Protein AF-A0A836WM36-F1 (afdb_monomer_lite)

Sequence (129 aa):
GGCIKCHAVTSNKDLKHHFQLKVNWNYGKVSDSPYVRYKHEDHIDILGTKSSCLNCHTLNTEVDYMASFKDYDPGNWVSNFESIRKETCSQCHSETQINLECQRCHIYHLKPSFKKEMLAVKADPPSST

Radius of gyration: 22.1 Å; chains: 1; bounding box: 60×59×38 Å

Foldseek 3Di:
DPQCLQWAWAWDCDPVRDTDIDTHNPQDCPPPPVFFDDDLVVQCVVVDDPCSCVLFWDFQPPDPQVVCPPHSDSVPHDHRTDDGDVVSVCVQDDPPHNPPDPVVTGDPCPPPPVVVVVVVVVVDDPDDD

Structure (mmCIF, N/CA/C/O backbone):
data_AF-A0A836WM36-F1
#
_entry.id   AF-A0A836WM36-F1
#
loop_
_atom_site.group_PDB
_atom_site.id
_atom_site.type_symbol
_atom_site.label_atom_id
_atom_site.label_alt_id
_atom_site.label_comp_id
_atom_site.label_asym_id
_atom_site.label_entity_id
_atom_site.label_seq_id
_atom_site.pdbx_PDB_ins_code
_atom_site.Cartn_x
_atom_site.Cartn_y
_atom_site.Cartn_z
_atom_site.occupancy
_atom_site.B_iso_or_equiv
_atom_site.auth_seq_id
_atom_site.auth_comp_id
_atom_site.auth_asym_id
_atom_site.auth_atom_id
_atom_site.pdbx_PDB_model_num
ATOM 1 N N . GLY A 1 1 ? 16.904 -5.236 -0.578 1.00 59.19 1 GLY A N 1
ATOM 2 C CA . GLY A 1 1 ? 16.129 -4.026 -0.906 1.00 59.19 1 GLY A CA 1
ATOM 3 C C . GLY A 1 1 ? 14.663 -4.367 -1.074 1.00 59.19 1 GLY A C 1
ATOM 4 O O . GLY A 1 1 ? 14.282 -4.787 -2.154 1.00 59.19 1 GLY A O 1
ATOM 5 N N . GLY A 1 2 ? 13.862 -4.243 -0.012 1.00 74.06 2 GLY A N 1
ATOM 6 C CA . GLY A 1 2 ? 12.412 -4.487 -0.070 1.00 74.06 2 GLY A CA 1
ATOM 7 C C . GLY A 1 2 ? 11.618 -3.275 -0.562 1.00 74.06 2 GLY A C 1
ATOM 8 O O . GLY A 1 2 ? 10.660 -3.437 -1.297 1.00 74.06 2 GLY A O 1
ATOM 9 N N . CYS A 1 3 ? 12.059 -2.057 -0.245 1.00 76.56 3 CYS A N 1
ATOM 10 C CA . CYS A 1 3 ? 11.296 -0.833 -0.514 1.00 76.56 3 CYS A CA 1
ATOM 11 C C . CYS A 1 3 ? 11.111 -0.554 -2.017 1.00 76.56 3 CYS A C 1
ATOM 13 O O . CYS A 1 3 ? 10.033 -0.167 -2.451 1.00 76.56 3 CYS A O 1
ATOM 15 N N . ILE A 1 4 ? 12.139 -0.813 -2.833 1.00 81.62 4 ILE A N 1
ATOM 16 C CA . ILE A 1 4 ? 12.110 -0.566 -4.290 1.00 81.62 4 ILE A CA 1
ATOM 17 C C . ILE A 1 4 ? 11.182 -1.516 -5.062 1.00 81.62 4 ILE A C 1
ATOM 19 O O . ILE A 1 4 ? 10.946 -1.333 -6.255 1.00 81.62 4 ILE A O 1
ATOM 23 N N . LYS A 1 5 ? 10.660 -2.547 -4.390 1.00 79.94 5 LYS A N 1
ATOM 24 C CA . LYS A 1 5 ? 9.614 -3.425 -4.922 1.00 79.94 5 LYS A CA 1
ATOM 25 C C . LYS A 1 5 ? 8.242 -2.753 -4.959 1.00 79.94 5 LYS A C 1
ATOM 27 O O . LYS A 1 5 ? 7.419 -3.137 -5.779 1.00 79.94 5 LYS A O 1
ATOM 32 N N . CYS A 1 6 ? 8.043 -1.728 -4.125 1.00 78.38 6 CYS A N 1
ATOM 33 C CA . CYS A 1 6 ? 6.829 -0.911 -4.070 1.00 78.38 6 CYS A CA 1
ATOM 34 C C . CYS A 1 6 ? 7.049 0.532 -4.547 1.00 78.38 6 CYS A C 1
ATOM 36 O O . CYS A 1 6 ? 6.091 1.197 -4.913 1.00 78.38 6 CYS A O 1
ATOM 38 N N . HIS A 1 7 ? 8.288 1.028 -4.527 1.00 83.69 7 HIS A N 1
ATOM 39 C CA . HIS A 1 7 ? 8.620 2.400 -4.908 1.00 83.69 7 HIS A CA 1
ATOM 40 C C . HIS A 1 7 ? 9.507 2.415 -6.148 1.00 83.69 7 HIS A C 1
ATOM 42 O O . HIS A 1 7 ? 10.599 1.839 -6.137 1.00 83.69 7 HIS A O 1
ATOM 48 N N . ALA A 1 8 ? 9.062 3.106 -7.199 1.00 86.12 8 ALA A N 1
ATOM 49 C CA . ALA A 1 8 ? 9.818 3.198 -8.441 1.00 86.12 8 ALA A CA 1
ATOM 50 C C . ALA A 1 8 ? 11.191 3.832 -8.237 1.00 86.12 8 ALA A C 1
ATOM 52 O O . ALA A 1 8 ? 11.347 4.797 -7.487 1.00 86.12 8 ALA A O 1
ATOM 53 N N . VAL A 1 9 ? 12.182 3.313 -8.957 1.00 87.00 9 VAL A N 1
ATOM 54 C CA . VAL A 1 9 ? 13.493 3.944 -9.091 1.00 87.00 9 VAL A CA 1
ATOM 55 C C . VAL A 1 9 ? 13.546 4.568 -10.471 1.00 87.00 9 VAL A C 1
ATOM 57 O O . VAL A 1 9 ? 13.424 3.870 -11.469 1.00 87.00 9 VAL A O 1
ATOM 60 N N . THR A 1 10 ? 13.724 5.880 -10.521 1.00 83.75 10 THR A N 1
ATOM 61 C CA . THR A 1 10 ? 13.738 6.634 -11.776 1.00 83.75 10 THR A CA 1
ATOM 62 C C . THR A 1 10 ? 15.056 7.330 -11.989 1.00 83.75 10 THR A C 1
ATOM 64 O O . THR A 1 10 ? 15.702 7.734 -11.019 1.00 83.75 10 THR A O 1
ATOM 67 N N . SER A 1 11 ? 15.423 7.516 -13.250 1.00 83.50 11 SER A N 1
ATOM 68 C CA . SER A 1 11 ? 16.571 8.338 -13.605 1.00 83.50 11 SER A CA 1
ATOM 69 C C . SER A 1 11 ? 16.137 9.759 -13.961 1.00 83.50 11 SER A C 1
ATOM 71 O O . SER A 1 11 ? 15.155 9.959 -14.671 1.00 83.50 11 SER A O 1
ATOM 73 N N . ASN A 1 12 ? 16.874 10.758 -13.474 1.00 68.44 12 ASN A N 1
ATOM 74 C CA . ASN A 1 12 ? 16.824 12.104 -14.040 1.00 68.44 12 ASN A CA 1
ATOM 75 C C . ASN A 1 12 ? 18.085 12.305 -14.876 1.00 68.44 12 ASN A C 1
ATOM 77 O O . ASN A 1 12 ? 19.200 12.173 -14.369 1.00 68.44 12 ASN A O 1
ATOM 81 N N . LYS A 1 13 ? 17.912 12.645 -16.155 1.00 60.91 13 LYS A N 1
ATOM 82 C CA . LYS A 1 13 ? 19.007 13.171 -16.969 1.00 60.91 13 LYS A CA 1
ATOM 83 C C . LYS A 1 13 ? 19.175 14.642 -16.605 1.00 60.91 13 LYS A C 1
ATOM 85 O O . LYS A 1 13 ? 18.426 15.484 -17.089 1.00 60.91 13 LYS A O 1
ATOM 90 N N . ASP A 1 14 ? 20.120 14.947 -15.721 1.00 56.38 14 ASP A N 1
ATOM 91 C CA . ASP A 1 14 ? 20.559 16.333 -15.542 1.00 56.38 14 ASP A CA 1
ATOM 92 C C . ASP A 1 14 ? 21.216 16.829 -16.847 1.00 56.38 14 ASP A C 1
ATOM 94 O O . ASP A 1 14 ? 21.813 16.045 -17.594 1.00 56.38 14 ASP A O 1
ATOM 98 N N . LEU A 1 15 ? 21.150 18.138 -17.101 1.00 52.09 15 LEU A N 1
ATOM 99 C CA . LEU A 1 15 ? 21.717 18.853 -18.256 1.00 52.09 15 LEU A CA 1
ATOM 100 C C . LEU A 1 15 ? 23.228 18.594 -18.451 1.00 52.09 15 LEU A C 1
ATOM 102 O O . LEU A 1 15 ? 23.789 18.923 -19.494 1.00 52.09 15 LEU A O 1
ATOM 106 N N . LYS A 1 16 ? 23.891 17.990 -17.457 1.00 60.44 16 LYS A N 1
ATOM 107 C CA . LYS A 1 16 ? 25.314 17.627 -17.441 1.00 60.44 16 LYS A CA 1
ATOM 108 C C . LYS A 1 16 ? 25.609 16.136 -17.692 1.00 60.44 16 LYS A C 1
ATOM 110 O O . LYS A 1 16 ? 26.733 15.713 -17.458 1.00 60.44 16 LYS A O 1
ATOM 115 N N . HIS A 1 17 ? 24.647 15.336 -18.165 1.00 56.25 17 HIS A N 1
ATOM 116 C CA . HIS A 1 17 ? 24.827 13.903 -18.490 1.00 56.25 17 HIS A CA 1
ATOM 117 C C . HIS A 1 17 ? 25.225 12.991 -17.310 1.00 56.25 17 HIS A C 1
ATOM 119 O O . HIS A 1 17 ? 25.679 11.866 -17.518 1.00 56.25 17 HIS A O 1
ATOM 125 N N . HIS A 1 18 ? 25.016 13.422 -16.065 1.00 60.56 18 HIS A N 1
ATOM 126 C CA . HIS A 1 18 ? 25.184 12.544 -14.909 1.00 60.56 18 HIS A CA 1
ATOM 127 C C . HIS A 1 18 ? 23.903 11.744 -14.677 1.00 60.56 18 HIS A C 1
ATOM 129 O O . HIS A 1 18 ? 22.839 12.310 -14.429 1.00 60.56 18 HIS A O 1
ATOM 135 N N . PHE A 1 19 ? 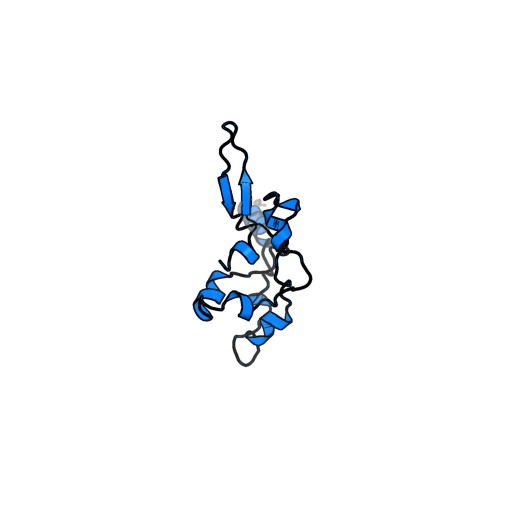24.009 10.419 -14.755 1.00 68.56 19 PHE A N 1
ATOM 136 C CA . PHE A 1 19 ? 22.911 9.512 -14.452 1.00 68.56 19 PHE A CA 1
ATOM 137 C C . PHE A 1 19 ? 22.699 9.452 -12.935 1.00 68.56 19 PHE A C 1
ATOM 139 O O . PHE A 1 19 ? 23.511 8.873 -12.214 1.00 68.56 19 PHE A O 1
ATOM 146 N N . GLN A 1 20 ? 21.629 10.078 -12.441 1.00 80.00 20 GLN A N 1
ATOM 147 C CA . GLN A 1 20 ? 21.246 10.016 -11.030 1.00 80.00 20 GLN A CA 1
ATOM 148 C C . GLN A 1 20 ? 19.966 9.205 -10.867 1.00 80.00 20 GLN A C 1
ATOM 150 O O . GLN A 1 20 ? 18.942 9.517 -11.479 1.00 80.00 20 GLN A O 1
ATOM 155 N N . LEU A 1 21 ? 20.028 8.182 -10.013 1.00 85.00 21 LEU A N 1
ATOM 156 C CA . LEU A 1 21 ? 18.872 7.388 -9.617 1.00 85.00 21 LEU A CA 1
ATOM 157 C C . LEU A 1 21 ? 18.189 8.015 -8.403 1.00 85.00 21 LEU A C 1
ATOM 159 O O . LEU A 1 21 ? 18.834 8.355 -7.412 1.00 85.00 21 LEU A O 1
ATOM 163 N N . LYS A 1 22 ? 16.865 8.120 -8.470 1.00 86.69 22 LYS A N 1
ATOM 164 C CA . LYS A 1 22 ? 16.007 8.612 -7.396 1.00 86.69 22 LYS A CA 1
ATOM 165 C C . LYS A 1 22 ? 14.911 7.596 -7.106 1.00 86.69 22 LYS A C 1
ATOM 167 O O . LYS A 1 22 ? 14.261 7.110 -8.026 1.00 86.69 22 LYS A O 1
ATOM 172 N N . VAL A 1 23 ? 14.674 7.326 -5.825 1.00 85.56 23 VAL A N 1
ATOM 173 C CA . VAL A 1 23 ? 13.506 6.557 -5.379 1.00 85.56 23 VAL A CA 1
ATOM 174 C C . VAL A 1 23 ? 12.297 7.486 -5.300 1.00 85.56 23 VAL A C 1
ATOM 176 O O . VAL A 1 23 ? 12.339 8.525 -4.636 1.00 85.56 23 VAL A O 1
ATOM 179 N N . ASN A 1 24 ? 11.208 7.107 -5.956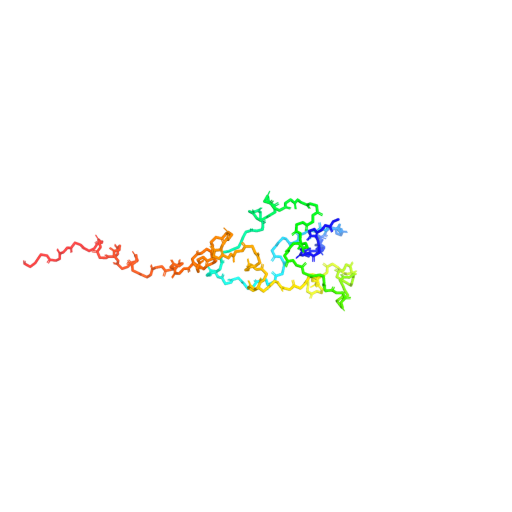 1.00 83.88 24 ASN A N 1
ATOM 180 C CA . ASN A 1 24 ? 9.934 7.804 -5.893 1.00 83.88 24 ASN A CA 1
ATOM 181 C C . ASN A 1 24 ? 9.030 7.140 -4.855 1.00 83.88 24 ASN A C 1
ATOM 183 O O . ASN A 1 24 ? 8.294 6.198 -5.144 1.00 83.88 24 ASN A O 1
ATOM 187 N N . TRP A 1 25 ? 9.064 7.676 -3.638 1.00 78.88 25 TRP A N 1
ATOM 188 C CA . TRP A 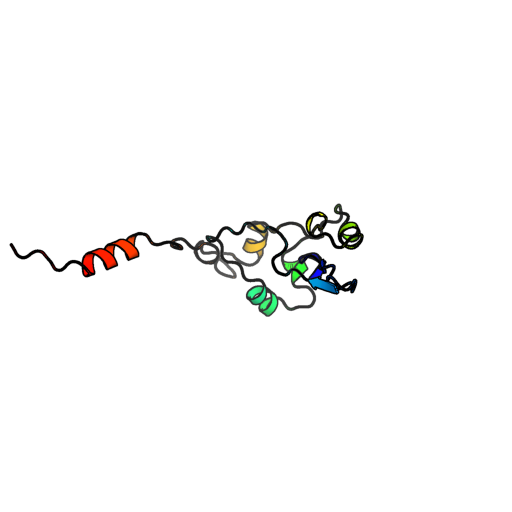1 25 ? 8.285 7.178 -2.500 1.00 78.88 25 TRP A CA 1
ATOM 189 C C . TRP A 1 25 ? 6.765 7.299 -2.680 1.00 78.88 25 TRP A C 1
ATOM 191 O O . TRP A 1 25 ? 6.018 6.518 -2.105 1.00 78.88 25 TRP A O 1
ATOM 201 N N . ASN A 1 26 ? 6.311 8.221 -3.532 1.00 71.19 26 ASN A N 1
ATOM 202 C CA . ASN A 1 26 ? 4.889 8.434 -3.829 1.00 71.19 26 ASN A CA 1
ATOM 203 C C . ASN A 1 26 ? 4.438 7.729 -5.123 1.00 71.19 26 ASN A C 1
ATOM 205 O O . ASN A 1 26 ? 3.389 8.056 -5.670 1.00 71.19 26 ASN A O 1
ATOM 209 N N . TYR A 1 27 ? 5.266 6.841 -5.682 1.00 62.94 27 TYR A N 1
ATOM 210 C CA . TYR A 1 27 ? 4.962 6.150 -6.932 1.00 62.94 27 TYR A CA 1
ATOM 211 C C . TYR A 1 27 ? 4.173 4.869 -6.667 1.00 62.94 27 TYR A C 1
ATOM 213 O O . TYR A 1 27 ? 4.549 4.090 -5.797 1.00 62.94 27 TYR A O 1
ATOM 221 N N . GLY A 1 28 ? 3.099 4.664 -7.428 1.00 59.72 28 GLY A N 1
ATOM 222 C CA . GLY A 1 28 ? 2.108 3.617 -7.189 1.00 59.72 28 GLY A CA 1
ATOM 223 C C . GLY A 1 28 ? 0.779 4.250 -6.798 1.00 59.72 28 GLY A C 1
ATOM 224 O O . GLY A 1 28 ? 0.605 4.708 -5.674 1.00 59.72 28 GLY A O 1
ATOM 225 N N . LYS A 1 29 ? -0.160 4.301 -7.749 1.00 55.53 29 LYS A N 1
ATOM 226 C CA . LYS A 1 29 ? -1.533 4.770 -7.527 1.00 55.53 29 LYS A CA 1
ATOM 227 C C . LYS A 1 29 ? -2.280 3.781 -6.623 1.00 55.53 29 LYS A C 1
ATOM 229 O O . LYS A 1 29 ? -3.144 3.044 -7.087 1.00 55.53 29 LYS A O 1
ATOM 234 N N . VAL A 1 30 ? -1.967 3.751 -5.332 1.00 56.22 30 VAL A N 1
ATOM 235 C CA . VAL A 1 30 ? -2.975 3.370 -4.339 1.00 56.22 30 VAL A CA 1
ATOM 236 C C . VAL A 1 30 ? -4.034 4.457 -4.443 1.00 56.22 30 VAL A C 1
ATOM 238 O O . VAL A 1 30 ? -3.674 5.623 -4.580 1.00 56.22 30 VAL A O 1
ATOM 241 N N . SER A 1 31 ? -5.320 4.108 -4.501 1.00 53.72 31 SER A N 1
ATOM 242 C CA . SER A 1 31 ? -6.354 5.134 -4.626 1.00 53.72 31 SER A CA 1
ATOM 243 C C . SER A 1 31 ? -6.125 6.185 -3.537 1.00 53.72 31 SER A C 1
ATOM 245 O O . SER A 1 31 ? -6.273 5.863 -2.356 1.00 53.72 31 SER A O 1
ATOM 247 N N . ASP A 1 32 ? -5.780 7.413 -3.927 1.00 58.16 32 ASP A N 1
ATOM 248 C CA . ASP A 1 32 ? -5.645 8.574 -3.039 1.00 58.16 32 ASP A CA 1
ATOM 249 C C . ASP A 1 32 ? -7.034 9.013 -2.557 1.00 58.16 32 ASP A C 1
ATOM 251 O O . ASP A 1 32 ? -7.379 10.192 -2.576 1.00 58.16 32 ASP A O 1
ATOM 255 N N . SER A 1 33 ? -7.892 8.055 -2.192 1.00 70.38 33 SER A N 1
ATOM 256 C CA . SER A 1 33 ? -9.167 8.344 -1.577 1.00 70.38 33 SER A CA 1
ATOM 257 C C . SER A 1 33 ? -8.836 9.021 -0.262 1.00 70.38 33 SER A C 1
ATOM 259 O O . SER A 1 33 ? -8.371 8.365 0.674 1.00 70.38 33 SER A O 1
ATOM 261 N N . PRO A 1 34 ? -9.095 10.329 -0.141 1.00 71.69 34 PRO A N 1
ATOM 262 C CA . PRO A 1 34 ? -8.711 11.053 1.052 1.00 71.69 34 PRO A CA 1
ATOM 263 C C . PRO A 1 34 ? -9.623 10.672 2.231 1.00 71.69 34 PRO A C 1
ATOM 265 O O . PRO A 1 34 ? -9.486 11.198 3.328 1.00 71.69 34 PRO A O 1
ATOM 268 N N . TYR A 1 35 ? -10.576 9.766 1.997 1.00 77.75 35 TYR A N 1
ATOM 269 C CA . TYR A 1 35 ? -11.491 9.192 2.965 1.00 77.75 35 TYR A CA 1
ATOM 270 C C . TYR A 1 35 ? -10.967 7.900 3.588 1.00 77.75 35 TYR A C 1
ATOM 272 O O . TYR A 1 35 ? -11.651 7.373 4.457 1.00 77.75 35 TYR A O 1
ATOM 280 N N . VAL A 1 36 ? -9.805 7.383 3.174 1.00 79.62 36 VAL A N 1
ATOM 281 C CA . VAL A 1 36 ? -9.169 6.207 3.783 1.00 79.62 36 VAL A CA 1
ATOM 282 C C . VAL A 1 36 ? -7.848 6.624 4.429 1.00 79.62 36 VAL A C 1
ATOM 284 O O . VAL A 1 36 ? -7.027 7.291 3.806 1.00 79.62 36 VAL A O 1
ATOM 287 N N . ARG A 1 37 ? -7.639 6.249 5.694 1.00 80.50 37 ARG A N 1
ATOM 288 C CA . ARG A 1 37 ? -6.375 6.432 6.416 1.00 80.50 37 ARG A CA 1
ATOM 289 C C . ARG A 1 37 ? -5.617 5.122 6.450 1.00 80.50 37 ARG A C 1
ATOM 291 O O . ARG A 1 37 ? -6.117 4.129 6.966 1.00 80.50 37 ARG A O 1
ATOM 298 N N . TYR A 1 38 ? -4.385 5.163 5.968 1.00 82.88 38 TYR A N 1
ATOM 299 C CA . TYR A 1 38 ? -3.430 4.082 6.121 1.00 82.88 38 TYR A CA 1
ATOM 300 C C . TYR A 1 38 ? -2.022 4.665 6.272 1.00 82.88 38 TYR A C 1
ATOM 302 O O . TYR A 1 38 ? -1.658 5.599 5.558 1.00 82.88 38 TYR A O 1
ATOM 310 N N . LYS A 1 39 ? -1.244 4.131 7.217 1.00 83.94 39 LYS A N 1
ATOM 311 C CA . LYS A 1 39 ? 0.149 4.515 7.470 1.00 83.94 39 LYS A CA 1
ATOM 312 C C . LYS A 1 39 ? 1.002 3.256 7.568 1.00 83.94 39 LYS A C 1
ATOM 314 O O . LYS A 1 39 ? 0.807 2.459 8.482 1.00 83.94 39 LYS A O 1
ATOM 319 N N . HIS A 1 40 ? 1.934 3.078 6.632 1.00 83.31 40 HIS A N 1
ATOM 320 C CA . HIS A 1 40 ? 2.846 1.929 6.638 1.00 83.31 40 HIS A CA 1
ATOM 321 C C . HIS A 1 40 ? 3.695 1.875 7.917 1.00 83.31 40 HIS A C 1
ATOM 323 O O . HIS A 1 40 ? 3.886 0.792 8.457 1.00 83.31 40 HIS A O 1
ATOM 329 N N . GLU A 1 41 ? 4.162 3.027 8.407 1.00 82.88 41 GLU A N 1
ATOM 330 C CA . GLU A 1 41 ? 5.024 3.157 9.595 1.00 82.88 41 GLU A CA 1
ATOM 331 C C . GLU A 1 41 ? 4.408 2.476 10.824 1.00 82.88 41 GLU A C 1
ATOM 333 O O . GLU A 1 41 ? 4.998 1.534 11.344 1.00 82.88 41 GLU A O 1
ATOM 338 N N . ASP A 1 42 ? 3.168 2.838 11.182 1.00 86.75 42 ASP A N 1
ATOM 339 C CA . ASP A 1 42 ? 2.444 2.262 12.326 1.00 86.75 42 ASP A CA 1
ATOM 340 C C . ASP A 1 42 ? 2.388 0.720 12.273 1.00 86.75 42 ASP A C 1
ATOM 342 O O . ASP A 1 42 ? 2.483 0.044 13.295 1.00 86.75 42 ASP A O 1
ATOM 346 N N . HIS A 1 43 ? 2.248 0.143 11.074 1.00 86.75 43 HIS A N 1
ATOM 347 C CA . HIS A 1 43 ? 2.169 -1.309 10.897 1.00 86.75 43 HIS A CA 1
ATOM 348 C C . HIS A 1 43 ? 3.550 -1.969 10.912 1.00 86.75 43 HIS A C 1
ATOM 350 O O . HIS A 1 43 ? 3.708 -3.061 11.456 1.00 86.75 43 HIS A O 1
ATOM 356 N N . ILE A 1 44 ? 4.557 -1.330 10.314 1.00 85.62 44 ILE A N 1
ATOM 357 C CA . ILE A 1 44 ? 5.932 -1.840 10.278 1.00 85.62 44 ILE A CA 1
ATOM 358 C C . ILE A 1 44 ? 6.534 -1.855 11.685 1.00 85.62 44 ILE A C 1
ATOM 360 O O . ILE A 1 44 ? 7.220 -2.819 12.026 1.00 85.62 44 ILE A O 1
ATOM 364 N N . ASP A 1 45 ? 6.248 -0.843 12.502 1.00 86.25 45 ASP A N 1
ATOM 365 C CA . ASP A 1 45 ? 6.751 -0.750 13.875 1.00 86.25 45 ASP A CA 1
ATOM 366 C C . ASP A 1 45 ? 6.215 -1.882 14.761 1.00 86.25 45 ASP A C 1
ATOM 368 O O . ASP A 1 45 ? 6.946 -2.421 15.592 1.00 86.25 45 ASP A O 1
ATOM 372 N N . ILE A 1 46 ? 4.962 -2.298 14.544 1.00 86.19 46 ILE A N 1
ATOM 373 C CA . ILE A 1 46 ? 4.333 -3.405 15.279 1.00 86.19 46 ILE A CA 1
ATOM 374 C C . ILE A 1 46 ? 4.794 -4.768 14.741 1.00 86.19 46 ILE A C 1
ATOM 376 O O . ILE A 1 46 ? 5.077 -5.680 15.516 1.00 86.19 46 ILE A O 1
ATOM 380 N N . LEU A 1 47 ? 4.855 -4.930 13.415 1.00 84.62 47 LEU A N 1
ATOM 381 C CA . LEU A 1 47 ? 5.090 -6.228 12.767 1.00 84.62 47 LEU A CA 1
ATOM 382 C C . LEU A 1 47 ? 6.577 -6.550 12.525 1.00 84.62 47 LEU A C 1
ATOM 384 O O . LEU A 1 47 ? 6.921 -7.693 12.218 1.00 84.62 47 LEU A O 1
ATOM 388 N N . GLY A 1 48 ? 7.464 -5.563 12.657 1.00 79.56 48 GLY A N 1
ATOM 389 C CA . GLY A 1 48 ? 8.909 -5.697 12.485 1.00 79.56 48 GLY A CA 1
ATOM 390 C C . GLY A 1 48 ? 9.390 -5.646 11.026 1.00 79.56 48 GLY A C 1
ATOM 391 O O . GLY A 1 48 ? 8.720 -6.061 10.085 1.00 79.56 48 GLY A O 1
ATOM 392 N N . THR A 1 49 ? 10.621 -5.170 10.820 1.00 70.50 49 THR A N 1
ATOM 393 C CA . THR A 1 49 ? 11.163 -4.775 9.501 1.00 70.50 49 THR A CA 1
ATOM 394 C C . THR A 1 49 ? 11.649 -5.913 8.597 1.00 70.50 49 THR A C 1
ATOM 396 O O . THR A 1 49 ? 11.845 -5.695 7.402 1.00 70.50 49 THR A O 1
ATOM 399 N N . LYS A 1 50 ? 11.873 -7.126 9.124 1.00 61.88 50 LYS A N 1
ATOM 400 C CA . LYS A 1 50 ? 12.489 -8.229 8.352 1.00 61.88 50 LYS A CA 1
ATOM 401 C C . LYS A 1 50 ? 11.529 -8.925 7.375 1.00 61.88 50 LYS A C 1
ATOM 403 O O . LYS A 1 50 ? 11.998 -9.406 6.347 1.00 61.88 50 LYS A O 1
ATOM 408 N N . SER A 1 51 ? 10.221 -8.918 7.655 1.00 63.88 51 SER A N 1
ATOM 409 C CA . SER A 1 51 ? 9.178 -9.537 6.810 1.00 63.88 51 SER A CA 1
ATOM 410 C C . SER A 1 51 ? 7.935 -8.653 6.627 1.00 63.88 51 SER A C 1
ATOM 412 O O . SER A 1 51 ? 6.927 -9.129 6.109 1.00 63.88 51 SER A O 1
ATOM 414 N N . SER A 1 52 ? 7.996 -7.373 7.020 1.00 70.06 52 SER A N 1
ATOM 415 C CA . SER A 1 52 ? 6.826 -6.480 7.113 1.00 70.06 52 SER A CA 1
ATOM 416 C C . SER A 1 52 ? 5.968 -6.435 5.853 1.00 70.06 52 SER A C 1
ATOM 418 O O . SER A 1 52 ? 4.746 -6.436 5.947 1.00 70.06 52 SER A O 1
ATOM 420 N N . CYS A 1 53 ? 6.587 -6.418 4.671 1.00 81.00 53 CYS A N 1
ATOM 421 C CA . CYS A 1 53 ? 5.858 -6.297 3.410 1.00 81.00 53 CYS A CA 1
ATOM 422 C C . CYS A 1 53 ? 4.971 -7.519 3.144 1.00 81.00 53 CYS A C 1
ATOM 424 O O . CYS A 1 53 ? 3.831 -7.365 2.717 1.00 81.00 53 CYS A O 1
ATOM 426 N N . LEU A 1 54 ? 5.484 -8.723 3.421 1.00 83.44 54 LEU A N 1
ATOM 427 C CA . LEU A 1 54 ? 4.785 -9.987 3.164 1.00 83.44 54 LEU A CA 1
ATOM 428 C C . LEU A 1 54 ? 3.679 -10.276 4.182 1.00 83.44 54 LEU A C 1
ATOM 430 O O . LEU A 1 54 ? 2.852 -11.148 3.943 1.00 83.44 54 LEU A O 1
ATOM 434 N N . ASN A 1 55 ? 3.635 -9.529 5.288 1.00 85.44 55 ASN A N 1
ATOM 435 C CA . ASN A 1 55 ? 2.527 -9.611 6.237 1.00 85.44 55 ASN A CA 1
ATOM 436 C C . ASN A 1 55 ? 1.226 -9.038 5.654 1.00 85.44 55 ASN A C 1
ATOM 438 O O . ASN A 1 55 ? 0.147 -9.418 6.092 1.00 85.44 55 ASN A O 1
ATOM 442 N N . CYS A 1 56 ? 1.325 -8.135 4.671 1.00 85.25 56 CYS A N 1
ATOM 443 C CA . CYS A 1 56 ? 0.167 -7.495 4.044 1.00 85.25 56 CYS A CA 1
ATOM 444 C C . CYS A 1 56 ? 0.052 -7.820 2.550 1.00 85.25 56 CYS A C 1
ATOM 446 O O . CYS A 1 56 ? -1.049 -7.980 2.030 1.00 85.25 56 CYS A O 1
ATOM 448 N N . HIS A 1 57 ? 1.178 -7.906 1.844 1.00 87.06 57 HIS A N 1
ATOM 449 C CA . HIS A 1 57 ? 1.207 -8.100 0.402 1.00 87.06 57 HIS A CA 1
ATOM 450 C C . HIS A 1 57 ? 1.564 -9.529 0.019 1.00 87.06 57 HIS A C 1
ATOM 452 O O . HIS A 1 57 ? 2.504 -10.127 0.542 1.00 87.06 57 HIS A O 1
ATOM 458 N N . THR A 1 58 ? 0.883 -10.029 -1.003 1.00 87.38 58 THR A N 1
ATOM 459 C CA . THR A 1 58 ? 1.301 -11.228 -1.726 1.00 87.38 58 THR A CA 1
ATOM 460 C C . THR A 1 58 ? 2.185 -10.829 -2.902 1.00 87.38 58 THR A C 1
ATOM 462 O O . THR A 1 58 ? 1.976 -9.787 -3.524 1.00 87.38 58 THR A O 1
ATOM 465 N N . LEU A 1 59 ? 3.196 -11.645 -3.201 1.00 86.94 59 LEU A N 1
ATOM 466 C CA . LEU A 1 59 ? 4.028 -11.456 -4.386 1.00 86.94 59 LEU A CA 1
ATOM 467 C C . LEU A 1 59 ? 3.217 -11.769 -5.645 1.00 86.94 59 LEU A C 1
ATOM 469 O O . LEU A 1 59 ? 2.634 -12.845 -5.746 1.00 86.94 59 LEU A O 1
ATOM 473 N N . ASN A 1 60 ? 3.244 -10.857 -6.610 1.00 88.25 60 ASN A N 1
ATOM 474 C CA . ASN A 1 60 ? 2.840 -11.137 -7.976 1.00 88.25 60 ASN A CA 1
ATOM 475 C C . ASN A 1 60 ? 4.068 -11.671 -8.727 1.00 8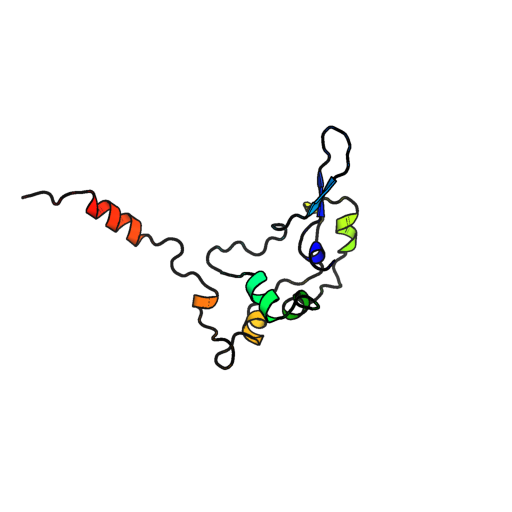8.25 60 ASN A C 1
ATOM 477 O O . ASN A 1 60 ? 5.046 -10.952 -8.943 1.00 88.25 60 ASN A O 1
ATOM 481 N N . THR A 1 61 ? 4.038 -12.954 -9.075 1.00 87.38 61 THR A N 1
ATOM 482 C CA . THR A 1 61 ? 5.119 -13.636 -9.802 1.00 87.38 61 THR A CA 1
ATOM 483 C C . THR A 1 61 ? 4.956 -13.594 -11.318 1.00 87.38 61 THR A C 1
ATOM 485 O O . THR A 1 61 ? 5.852 -14.035 -12.030 1.00 87.38 61 THR A O 1
ATOM 488 N N . GLU A 1 62 ? 3.822 -13.103 -11.810 1.00 89.06 62 GLU A N 1
ATOM 489 C CA . GLU A 1 62 ? 3.488 -13.051 -13.237 1.00 89.06 62 GLU A CA 1
ATOM 490 C C . GLU A 1 62 ? 3.964 -11.749 -13.897 1.00 89.06 62 GLU A C 1
ATOM 492 O O . GLU A 1 62 ? 4.112 -11.682 -15.116 1.00 89.06 62 GLU A O 1
ATOM 497 N N . VAL A 1 63 ? 4.239 -10.712 -13.101 1.00 88.00 63 VAL A N 1
ATOM 498 C CA . VAL A 1 63 ? 4.751 -9.424 -13.584 1.00 88.00 63 VAL A CA 1
ATOM 499 C C . VAL A 1 63 ? 6.263 -9.455 -13.808 1.00 88.00 63 VAL A C 1
ATOM 501 O O . VAL A 1 63 ? 7.037 -9.863 -12.938 1.00 88.00 63 VAL A O 1
ATOM 504 N N . ASP A 1 64 ? 6.711 -8.929 -14.952 1.00 89.12 64 ASP A N 1
ATOM 505 C CA . ASP A 1 64 ? 8.135 -8.706 -15.232 1.00 89.12 64 ASP A CA 1
ATOM 506 C C . ASP A 1 64 ? 8.643 -7.458 -14.491 1.00 89.12 64 ASP A C 1
ATOM 508 O O . ASP A 1 64 ? 8.932 -6.411 -15.069 1.00 89.12 64 ASP A O 1
ATOM 512 N N . TYR A 1 65 ? 8.752 -7.569 -13.168 1.00 88.06 65 TYR A N 1
ATOM 513 C CA . TYR A 1 65 ? 9.283 -6.509 -12.312 1.00 88.06 65 TYR A CA 1
ATOM 514 C C . TYR A 1 65 ? 10.686 -6.053 -12.743 1.00 88.06 65 TYR A C 1
ATOM 516 O O . TYR A 1 65 ? 11.009 -4.869 -12.648 1.00 88.06 65 TYR A O 1
ATOM 524 N N . MET A 1 66 ? 11.510 -6.975 -13.251 1.00 88.31 66 MET A N 1
ATOM 525 C CA . MET A 1 66 ? 12.877 -6.684 -13.687 1.00 88.31 66 MET A CA 1
ATOM 526 C C . MET A 1 66 ? 12.924 -5.780 -14.922 1.00 88.31 66 MET A C 1
ATOM 528 O O . MET A 1 66 ? 13.866 -4.994 -15.048 1.00 88.31 66 MET A O 1
ATOM 532 N N . ALA A 1 67 ? 11.903 -5.801 -15.787 1.00 88.62 67 ALA A N 1
ATOM 533 C CA . ALA A 1 67 ? 11.796 -4.849 -16.892 1.00 88.62 67 ALA A CA 1
ATOM 534 C C . ALA A 1 67 ? 11.772 -3.383 -16.430 1.00 88.62 67 ALA A C 1
ATOM 536 O O . ALA A 1 67 ? 12.316 -2.539 -17.139 1.00 88.62 67 ALA A O 1
ATOM 537 N N . SER A 1 68 ? 11.262 -3.097 -15.226 1.00 85.81 68 SER A N 1
ATOM 538 C CA . SER A 1 68 ? 11.185 -1.741 -14.650 1.00 85.81 68 SER A CA 1
ATOM 539 C C . SER A 1 68 ? 12.547 -1.049 -14.474 1.00 85.81 68 SER A C 1
ATOM 541 O O . SER A 1 68 ? 12.607 0.154 -14.236 1.00 85.81 68 SER A O 1
ATOM 543 N N . PHE A 1 69 ? 13.652 -1.799 -14.541 1.00 86.75 69 PHE A N 1
ATOM 544 C CA . PHE A 1 69 ? 15.013 -1.282 -14.356 1.00 86.75 69 PHE A CA 1
ATOM 545 C C . PHE A 1 69 ? 15.802 -1.144 -15.662 1.00 86.75 69 PHE A C 1
ATOM 547 O O . PHE A 1 69 ? 16.971 -0.765 -15.625 1.00 86.75 69 PHE A O 1
ATOM 554 N N . LYS A 1 70 ? 15.201 -1.467 -16.816 1.00 87.06 70 LYS A N 1
ATOM 555 C CA . LYS A 1 70 ? 15.887 -1.382 -18.117 1.00 87.06 70 LYS A CA 1
ATOM 556 C C . LYS A 1 70 ? 16.148 0.066 -18.528 1.00 87.06 70 LYS A C 1
ATOM 558 O O . LYS A 1 70 ? 17.223 0.376 -19.031 1.00 87.06 70 LYS A O 1
ATOM 563 N N . ASP A 1 71 ? 15.176 0.938 -18.301 1.00 83.88 71 ASP A N 1
ATOM 564 C CA . ASP A 1 71 ? 15.204 2.352 -18.687 1.00 83.88 71 ASP A CA 1
ATOM 565 C C . ASP A 1 71 ? 15.070 3.309 -17.491 1.00 83.88 71 ASP A C 1
ATOM 567 O O . ASP A 1 71 ? 15.382 4.495 -17.620 1.00 83.88 71 ASP A O 1
ATOM 571 N N . TYR A 1 72 ? 14.668 2.793 -16.321 1.00 84.62 72 TYR A N 1
ATOM 572 C CA . TYR A 1 72 ? 14.312 3.587 -15.143 1.00 84.62 72 TYR A CA 1
ATOM 573 C C . TYR A 1 72 ? 13.254 4.654 -15.475 1.00 84.62 72 TYR A C 1
ATOM 575 O O . TYR A 1 72 ? 13.275 5.756 -14.910 1.00 84.62 72 TYR A O 1
ATOM 583 N N . ASP A 1 73 ? 12.356 4.342 -16.416 1.00 81.38 73 ASP A N 1
ATOM 584 C CA . ASP A 1 73 ? 11.185 5.150 -16.730 1.00 81.38 73 ASP A CA 1
ATOM 585 C C . ASP A 1 73 ? 10.085 4.829 -15.707 1.00 81.38 73 ASP A C 1
ATOM 587 O O . ASP A 1 73 ? 9.672 3.669 -15.591 1.00 81.38 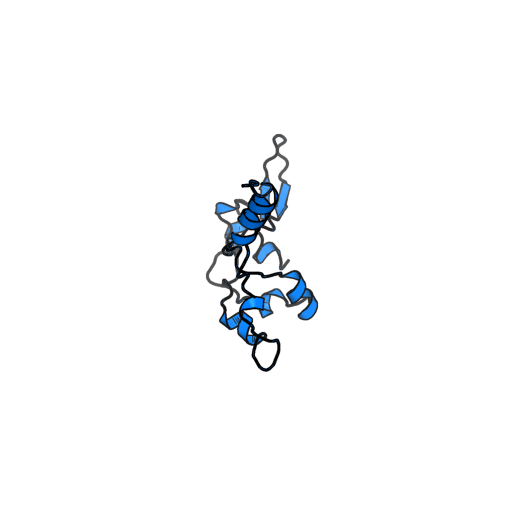73 ASP A O 1
ATOM 591 N N . PRO A 1 74 ? 9.578 5.824 -14.953 1.00 76.12 74 PRO A N 1
ATOM 592 C CA . PRO A 1 74 ? 8.457 5.592 -14.054 1.00 76.12 74 PRO A CA 1
ATOM 593 C C . PRO A 1 74 ? 7.268 4.936 -14.766 1.00 76.12 74 PRO A C 1
ATOM 595 O O . PRO A 1 74 ? 6.670 4.028 -14.204 1.00 76.12 74 PRO A O 1
ATOM 598 N N . GLY A 1 75 ? 6.937 5.350 -15.993 1.00 80.50 75 GLY A N 1
ATOM 599 C CA . GLY A 1 75 ? 5.776 4.851 -16.735 1.00 80.50 75 GLY A CA 1
ATOM 600 C C . GLY A 1 75 ? 5.810 3.349 -17.032 1.00 80.50 75 GLY A C 1
ATOM 601 O O . GLY A 1 75 ? 4.748 2.752 -17.193 1.00 80.50 75 GLY A O 1
ATOM 602 N N . ASN A 1 76 ? 7.000 2.744 -17.045 1.00 83.25 76 ASN A N 1
ATOM 603 C CA . ASN A 1 76 ? 7.202 1.310 -17.265 1.00 83.25 76 ASN A CA 1
ATOM 604 C C . ASN A 1 76 ? 7.384 0.527 -15.958 1.00 83.25 76 ASN A C 1
ATOM 606 O O . ASN A 1 76 ? 7.518 -0.697 -15.982 1.00 83.25 76 ASN A O 1
ATOM 610 N N . TRP A 1 77 ? 7.399 1.213 -14.812 1.00 87.00 77 TRP A N 1
ATOM 611 C CA . TRP A 1 77 ? 7.558 0.563 -13.524 1.00 87.00 77 TRP A CA 1
ATOM 612 C C . TRP A 1 77 ? 6.291 -0.189 -13.118 1.00 87.00 77 TRP A C 1
ATOM 614 O O . TRP A 1 77 ? 5.183 0.352 -13.129 1.00 87.00 77 TRP A O 1
ATOM 624 N N . VAL A 1 78 ? 6.482 -1.427 -12.672 1.00 86.19 78 VAL A N 1
ATOM 625 C CA . VAL A 1 78 ? 5.438 -2.253 -12.064 1.00 86.19 78 VAL A CA 1
ATOM 626 C C . VAL A 1 78 ? 5.869 -2.697 -10.670 1.00 86.19 78 VAL A C 1
ATOM 628 O O . VAL A 1 78 ? 7.049 -2.912 -10.412 1.00 86.19 78 VAL A O 1
ATOM 631 N N . SER A 1 79 ? 4.914 -2.842 -9.754 1.00 85.31 79 SER A N 1
ATOM 632 C CA . SER A 1 79 ? 5.150 -3.472 -8.451 1.00 85.31 79 SER A CA 1
ATOM 633 C C . SER A 1 79 ? 5.214 -4.987 -8.621 1.00 85.31 79 SER A C 1
ATOM 635 O O . SER A 1 79 ? 4.441 -5.540 -9.396 1.00 85.31 79 SER A O 1
ATOM 637 N N . ASN A 1 80 ? 6.063 -5.675 -7.854 1.00 87.50 80 ASN A N 1
ATOM 638 C CA . ASN A 1 80 ? 6.042 -7.143 -7.775 1.00 87.50 80 ASN A CA 1
ATOM 639 C C . ASN A 1 80 ? 5.086 -7.672 -6.684 1.00 87.50 80 ASN A C 1
ATOM 641 O O . ASN A 1 80 ? 5.166 -8.836 -6.289 1.00 87.50 80 ASN A O 1
ATOM 645 N N . PHE A 1 81 ? 4.233 -6.801 -6.152 1.00 87.25 81 PHE A N 1
ATOM 646 C CA . PHE A 1 81 ? 3.236 -7.108 -5.139 1.00 87.25 81 PHE A CA 1
ATOM 647 C C . PHE A 1 81 ? 1.834 -6.821 -5.649 1.00 87.25 81 PHE A C 1
ATOM 649 O O . PHE A 1 81 ? 1.594 -5.805 -6.304 1.00 87.25 81 PHE A O 1
ATOM 656 N N . GLU A 1 82 ? 0.909 -7.680 -5.243 1.00 85.25 82 GLU A N 1
ATOM 657 C CA . GLU A 1 82 ? -0.517 -7.450 -5.402 1.00 85.25 82 GLU A CA 1
ATOM 658 C C . GLU A 1 82 ? -1.001 -6.286 -4.535 1.00 85.25 82 GLU A C 1
ATOM 660 O O . GLU A 1 82 ? -0.479 -6.012 -3.445 1.00 85.25 82 GLU A O 1
ATOM 665 N N . SER A 1 83 ? -2.054 -5.622 -5.013 1.00 81.12 83 SER A N 1
ATOM 666 C CA . SER A 1 83 ? -2.786 -4.654 -4.195 1.00 81.12 83 SER A CA 1
ATOM 667 C C . SER A 1 83 ? -3.459 -5.369 -3.024 1.00 81.12 83 SER A C 1
ATOM 669 O O . SER A 1 83 ? -4.081 -6.419 -3.198 1.00 81.12 83 SER A O 1
ATOM 671 N N . ILE A 1 84 ? -3.363 -4.786 -1.829 1.00 82.69 84 ILE A N 1
ATOM 672 C CA . ILE A 1 84 ? -4.053 -5.318 -0.652 1.00 82.69 84 ILE A CA 1
ATOM 673 C C . ILE A 1 84 ? -5.566 -5.164 -0.798 1.00 82.69 84 ILE A C 1
ATOM 675 O O . ILE A 1 84 ? -6.056 -4.243 -1.457 1.00 82.69 84 ILE A O 1
ATOM 679 N N . ARG A 1 85 ? -6.310 -6.054 -0.144 1.00 83.31 85 ARG A N 1
ATOM 680 C CA . ARG A 1 85 ? -7.772 -5.996 -0.081 1.00 83.31 85 ARG A CA 1
ATOM 681 C C . ARG A 1 85 ? -8.225 -5.785 1.358 1.00 83.31 85 ARG A C 1
ATOM 683 O O . ARG A 1 85 ? -7.440 -5.947 2.293 1.00 83.31 85 ARG A O 1
ATOM 690 N N . LYS A 1 86 ? -9.502 -5.447 1.548 1.00 84.62 86 LYS A N 1
ATOM 691 C CA . LYS A 1 86 ? -10.087 -5.267 2.886 1.00 84.62 86 LYS A CA 1
ATOM 692 C C . LYS A 1 86 ? -9.880 -6.509 3.757 1.00 84.62 86 LYS A C 1
ATOM 694 O O . LYS A 1 86 ? -9.612 -6.384 4.947 1.00 84.62 86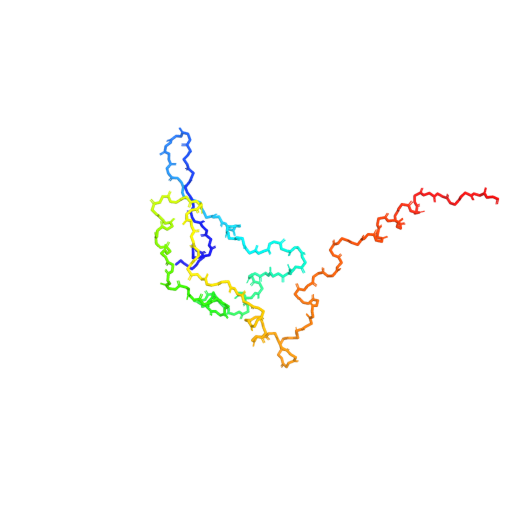 LYS A O 1
ATOM 699 N N . GLU A 1 87 ? -9.958 -7.691 3.154 1.00 87.44 87 GLU A N 1
ATOM 700 C CA . GLU A 1 87 ? -9.778 -8.973 3.828 1.00 87.44 87 GLU A CA 1
ATOM 701 C C . GLU A 1 87 ? -8.400 -9.076 4.488 1.00 87.44 87 GLU A C 1
ATOM 703 O O . GLU A 1 87 ? -8.309 -9.600 5.592 1.00 87.44 87 GLU A O 1
ATOM 708 N N . THR A 1 88 ? -7.348 -8.520 3.872 1.00 88.81 88 THR A N 1
ATOM 709 C CA . THR A 1 88 ? -6.006 -8.438 4.468 1.00 88.81 88 THR A CA 1
ATOM 710 C C . THR A 1 88 ? -6.038 -7.642 5.770 1.00 88.81 88 THR A C 1
ATOM 712 O O . THR A 1 88 ? -5.503 -8.086 6.780 1.00 88.81 88 THR A O 1
ATOM 715 N N . CYS A 1 89 ? -6.705 -6.483 5.779 1.00 88.00 89 CYS A N 1
ATOM 716 C CA . CYS A 1 89 ? -6.839 -5.664 6.983 1.00 88.00 89 CYS A CA 1
ATOM 717 C C . CYS A 1 89 ? -7.578 -6.433 8.086 1.00 88.00 89 CYS A C 1
ATOM 719 O O . CYS A 1 89 ? -7.173 -6.394 9.248 1.00 88.00 89 CYS A O 1
ATOM 721 N N . SER A 1 90 ? -8.629 -7.169 7.715 1.00 88.62 90 SER A N 1
ATOM 722 C CA . SER A 1 90 ? -9.466 -7.914 8.655 1.00 88.62 90 SER A CA 1
ATOM 723 C C . SER A 1 90 ? -8.786 -9.121 9.313 1.00 88.62 90 SER A C 1
ATOM 725 O O . SER A 1 90 ? -9.300 -9.632 10.305 1.00 88.62 90 SER A O 1
ATOM 727 N N . GLN A 1 91 ? -7.627 -9.566 8.815 1.00 87.75 91 GLN A N 1
ATOM 728 C CA . GLN A 1 91 ? -6.862 -10.653 9.443 1.00 87.75 91 GLN A CA 1
ATOM 729 C C . GLN A 1 91 ? -6.301 -10.259 10.814 1.00 87.75 91 GLN A C 1
ATOM 731 O O . GLN A 1 91 ? -6.202 -11.107 11.696 1.00 87.75 91 GLN A O 1
ATOM 736 N N . CYS A 1 92 ? -5.966 -8.979 11.001 1.00 88.50 92 CYS A N 1
ATOM 737 C CA . CYS A 1 92 ? -5.513 -8.436 12.285 1.00 88.50 92 CYS A CA 1
ATOM 738 C C . CYS A 1 92 ? -6.574 -7.533 12.926 1.00 88.50 92 CYS A C 1
ATOM 740 O O . CYS A 1 92 ? -6.725 -7.506 14.149 1.00 88.50 92 CYS A O 1
ATOM 742 N N . HIS A 1 93 ? -7.335 -6.803 12.105 1.00 89.62 93 HIS A N 1
ATOM 743 C CA . HIS A 1 93 ? -8.429 -5.967 12.573 1.00 89.62 93 HIS A CA 1
ATOM 744 C C . HIS A 1 93 ? -9.741 -6.751 12.597 1.00 89.62 93 HIS A C 1
ATOM 746 O O . HIS A 1 93 ? -10.408 -6.912 11.579 1.00 89.62 93 HIS A O 1
ATOM 752 N N . SER A 1 94 ? -10.138 -7.217 13.772 1.00 84.44 94 SER A N 1
ATOM 753 C CA . SER A 1 94 ? -11.378 -7.962 13.987 1.00 84.44 94 SER A CA 1
ATOM 754 C C . SER A 1 94 ? -11.999 -7.576 15.324 1.00 84.44 94 SER A C 1
ATOM 756 O O . SER A 1 94 ? -11.345 -6.968 16.172 1.00 84.44 94 SER A O 1
ATOM 758 N N . GLU A 1 95 ? -13.258 -7.957 15.539 1.00 73.88 95 GLU A N 1
ATOM 759 C CA . GLU A 1 95 ? -13.956 -7.715 16.811 1.00 73.88 95 GLU A CA 1
ATOM 760 C C . GLU A 1 95 ? -13.201 -8.297 18.018 1.00 73.88 95 GLU A C 1
ATOM 762 O O . GLU A 1 95 ? -13.263 -7.750 19.115 1.00 73.88 95 GLU A O 1
ATOM 767 N N . THR A 1 96 ? -12.445 -9.379 17.812 1.00 75.75 96 THR A N 1
ATOM 768 C CA . THR A 1 96 ? -11.771 -10.139 18.874 1.00 75.75 96 THR A CA 1
ATOM 769 C C . THR A 1 96 ? -10.281 -9.827 19.042 1.00 75.75 96 THR A C 1
ATOM 771 O O . THR A 1 96 ? -9.658 -10.375 19.947 1.00 75.75 96 THR A O 1
ATOM 774 N N . GLN A 1 97 ? -9.680 -9.011 18.170 1.00 80.44 97 GLN A N 1
ATOM 775 C CA . GLN A 1 97 ? -8.249 -8.674 18.225 1.00 80.44 97 GLN A CA 1
ATOM 776 C C . GLN A 1 97 ? -8.052 -7.156 18.293 1.00 80.44 97 GLN A C 1
ATOM 778 O O . GLN A 1 97 ? -8.128 -6.558 19.364 1.00 80.44 97 GLN A O 1
ATOM 783 N N . ILE A 1 98 ? -7.798 -6.522 17.148 1.00 78.56 98 ILE A N 1
ATOM 784 C CA . ILE A 1 98 ? -7.688 -5.074 17.021 1.00 78.56 98 ILE A CA 1
ATOM 785 C C . ILE A 1 98 ? -9.021 -4.574 16.480 1.00 78.56 98 ILE A C 1
ATOM 787 O O . ILE A 1 98 ? -9.388 -4.918 15.362 1.00 78.56 98 ILE A O 1
ATOM 791 N N . ASN A 1 99 ? -9.741 -3.760 17.252 1.00 78.62 99 ASN A N 1
ATOM 792 C CA . ASN A 1 99 ? -11.095 -3.342 16.888 1.00 78.62 99 ASN A CA 1
ATOM 793 C C . ASN A 1 99 ? -11.181 -2.821 15.425 1.00 78.62 99 ASN A C 1
ATOM 795 O O . ASN A 1 99 ? -10.445 -1.909 15.029 1.00 78.62 99 ASN A O 1
ATOM 799 N N . LEU A 1 100 ? -12.108 -3.404 14.652 1.00 78.94 100 LEU A N 1
ATOM 800 C CA . LEU A 1 100 ? -12.461 -3.071 13.270 1.00 78.94 100 LEU A CA 1
ATOM 801 C C . LEU A 1 100 ? -13.644 -2.079 13.200 1.00 78.94 100 LEU A C 1
ATOM 803 O O . LEU A 1 100 ? -14.643 -2.327 12.529 1.00 78.94 100 LEU A O 1
ATOM 807 N N . GLU A 1 101 ? -13.547 -0.924 13.858 1.00 83.69 101 GLU A N 1
ATOM 808 C CA . GLU A 1 101 ? -14.532 0.141 13.628 1.00 83.69 101 GLU A CA 1
ATOM 809 C C . GLU A 1 101 ? -14.319 0.774 12.253 1.00 83.69 101 GLU A C 1
ATOM 811 O O . GLU A 1 101 ? -13.191 1.088 11.863 1.00 83.69 101 GLU A O 1
ATOM 816 N N . CYS A 1 102 ? -15.411 1.098 11.556 1.00 83.12 102 CYS A N 1
ATOM 817 C CA . CYS A 1 102 ? -15.353 1.740 10.239 1.00 83.12 102 CYS A CA 1
ATOM 818 C C . CYS A 1 102 ? -14.500 3.022 10.253 1.00 83.12 102 CYS A C 1
ATOM 820 O O . CYS A 1 102 ? -13.784 3.312 9.299 1.00 83.12 102 CYS A O 1
ATOM 822 N N . GLN A 1 103 ? -14.534 3.768 11.361 1.00 82.69 103 GLN A N 1
ATOM 823 C CA . GLN A 1 103 ? -13.800 5.024 11.552 1.00 82.69 103 GLN A CA 1
ATOM 824 C C . GLN A 1 103 ? -12.283 4.842 11.738 1.00 82.69 103 GLN A C 1
ATOM 826 O O . GLN A 1 103 ? -11.537 5.820 11.676 1.00 82.69 103 GLN A O 1
ATOM 831 N N . ARG A 1 104 ? -11.803 3.609 11.963 1.00 83.06 104 ARG A N 1
ATOM 832 C CA . ARG A 1 104 ? -10.363 3.306 12.022 1.00 83.06 104 ARG A CA 1
ATOM 833 C C . ARG A 1 104 ? -9.726 3.377 10.642 1.00 83.06 104 ARG A C 1
ATOM 835 O O . ARG A 1 104 ? -8.596 3.839 10.529 1.00 83.06 104 ARG A O 1
ATOM 842 N N . CYS A 1 105 ? -10.475 2.997 9.610 1.00 84.19 105 CYS A N 1
ATOM 843 C CA . CYS A 1 105 ? -10.043 3.103 8.221 1.00 84.19 105 CYS A CA 1
ATOM 844 C C . CYS A 1 105 ? -10.604 4.360 7.545 1.00 84.19 105 CYS A C 1
ATOM 846 O O . CYS A 1 105 ? -9.893 4.990 6.769 1.00 84.19 105 CYS A O 1
ATOM 848 N N . HIS A 1 106 ? -11.850 4.754 7.833 1.00 87.06 106 HIS A N 1
ATOM 849 C CA . HIS A 1 106 ? -12.555 5.799 7.090 1.00 87.06 106 HIS A CA 1
ATOM 850 C C . HIS A 1 106 ? -12.650 7.154 7.807 1.00 87.06 106 HIS A C 1
ATOM 852 O O . HIS A 1 106 ? -13.007 7.247 8.981 1.00 87.06 106 HIS A O 1
ATOM 858 N N . ILE A 1 107 ? -12.418 8.239 7.060 1.00 85.00 107 ILE A N 1
ATOM 859 C CA . ILE A 1 107 ? -12.600 9.626 7.516 1.00 85.00 107 ILE A CA 1
ATOM 860 C C . ILE A 1 107 ? -13.967 10.154 7.060 1.00 85.00 107 ILE A C 1
ATOM 862 O O . ILE A 1 107 ? -14.098 10.680 5.958 1.00 85.00 107 ILE A O 1
ATOM 866 N N . TYR A 1 108 ? -14.983 10.095 7.920 1.00 74.81 108 TYR A N 1
ATOM 867 C CA . TYR A 1 108 ? -16.359 10.471 7.546 1.00 74.81 108 TYR A CA 1
ATOM 868 C C . TYR A 1 108 ? -16.626 11.983 7.413 1.00 74.81 108 TYR A C 1
ATOM 870 O O . TYR A 1 108 ? -17.619 12.382 6.811 1.00 74.81 108 TYR A O 1
ATOM 878 N N . HIS A 1 109 ? -15.729 12.850 7.893 1.00 81.00 109 HIS A N 1
ATOM 879 C CA . HIS A 1 109 ? -15.925 14.309 7.875 1.00 81.00 109 HIS A CA 1
ATOM 880 C C . HIS A 1 109 ? -14.685 15.076 7.411 1.00 81.00 109 HIS A C 1
ATOM 882 O O . HIS A 1 109 ? -14.306 16.082 8.005 1.00 81.00 109 HIS A O 1
ATOM 888 N N . LEU A 1 110 ? -14.034 14.611 6.343 1.00 74.62 110 LEU A N 1
ATOM 889 C CA . LEU A 1 110 ? -12.828 15.263 5.823 1.00 74.62 110 LEU A CA 1
ATOM 890 C C . LEU A 1 110 ? -13.064 16.734 5.414 1.00 74.62 110 LEU A C 1
ATOM 892 O O . LEU A 1 110 ? -12.178 17.572 5.562 1.00 74.62 110 LEU A O 1
ATOM 896 N N . LYS A 1 111 ? -14.266 17.061 4.922 1.00 69.56 111 LYS A N 1
ATOM 897 C CA . LYS A 1 111 ? -14.676 18.425 4.552 1.00 69.56 111 LYS A CA 1
ATOM 898 C C . LYS A 1 111 ? -16.013 18.769 5.222 1.00 69.56 111 LYS A C 1
ATOM 900 O O . LYS A 1 111 ? -17.049 18.664 4.571 1.00 69.56 111 LYS A O 1
ATOM 905 N N . PRO A 1 112 ? -16.030 19.144 6.511 1.00 64.88 112 PRO A N 1
ATOM 906 C CA . PRO A 1 112 ? -17.271 19.504 7.176 1.00 64.88 112 PRO A CA 1
ATOM 907 C C . PRO A 1 112 ? -17.765 20.856 6.643 1.00 64.88 112 PRO A C 1
ATOM 909 O O . PRO A 1 112 ? -17.207 21.903 6.972 1.00 64.88 112 PRO A O 1
ATOM 912 N N . SER A 1 113 ? -18.816 20.833 5.821 1.00 62.16 113 SER A N 1
ATOM 913 C CA . SER A 1 113 ? -19.505 22.019 5.285 1.00 62.16 113 SER A CA 1
ATOM 914 C C . SER A 1 113 ? -20.089 22.894 6.399 1.00 62.16 113 SER A C 1
ATOM 916 O O . SER A 1 113 ? -19.947 24.115 6.356 1.00 62.16 113 SER A O 1
ATOM 918 N N . PHE A 1 114 ? -20.599 22.272 7.468 1.00 61.56 114 PHE A N 1
ATOM 919 C CA . PHE A 1 114 ? -21.175 22.960 8.631 1.00 61.56 114 PHE A CA 1
ATOM 920 C C . PHE A 1 114 ? -20.231 23.973 9.301 1.00 61.56 114 PHE A C 1
ATOM 922 O O . PHE A 1 114 ? -20.678 24.999 9.805 1.00 61.56 114 PHE A O 1
ATOM 929 N N . LYS A 1 115 ? -18.909 23.740 9.297 1.00 59.25 115 LYS A N 1
ATOM 930 C CA . LYS A 1 115 ? -17.966 24.640 9.985 1.00 59.25 115 LYS A CA 1
ATOM 931 C C . LYS A 1 115 ? -17.777 25.970 9.246 1.00 59.25 115 LYS A C 1
ATOM 933 O O . LYS A 1 115 ? -17.478 26.974 9.883 1.00 59.25 115 LYS A O 1
ATOM 938 N N . LYS A 1 116 ? -17.949 25.987 7.919 1.00 60.22 116 LYS A N 1
ATOM 939 C CA . LYS A 1 116 ? -17.821 27.201 7.096 1.00 60.22 116 LYS A CA 1
ATOM 940 C C . LYS A 1 116 ? -18.991 28.156 7.329 1.00 60.22 116 LYS A C 1
ATOM 942 O O . LYS A 1 116 ? -18.770 29.346 7.520 1.00 60.22 116 LYS A O 1
ATOM 947 N N . GLU A 1 117 ? -20.205 27.619 7.377 1.00 58.81 117 GLU A N 1
ATOM 948 C CA . GLU A 1 117 ? -21.433 28.402 7.556 1.00 58.81 117 GLU A CA 1
ATOM 949 C C . GLU A 1 117 ? -21.547 28.976 8.974 1.00 58.81 117 GLU A C 1
ATOM 951 O O . GLU A 1 117 ? -21.860 30.150 9.132 1.00 58.81 117 GLU A O 1
ATOM 956 N N . MET A 1 118 ? -21.182 28.219 10.017 1.00 59.84 118 MET A N 1
ATOM 957 C CA . MET A 1 118 ? -21.214 28.741 11.394 1.00 59.84 118 MET A CA 1
ATOM 958 C C . MET A 1 118 ? -20.181 29.845 11.669 1.00 59.84 118 MET A C 1
ATOM 960 O O . MET A 1 118 ? -20.400 30.692 12.534 1.00 59.84 118 MET A O 1
ATOM 964 N N . LEU A 1 119 ? -19.045 29.840 10.962 1.00 59.53 119 LEU A N 1
ATOM 965 C CA . LEU A 1 119 ? -18.054 30.918 11.047 1.00 59.53 119 LEU A CA 1
ATOM 966 C C . LEU A 1 119 ? -18.500 32.164 10.272 1.00 59.53 119 LEU A C 1
ATOM 968 O O . LEU A 1 119 ? -18.221 33.269 10.724 1.00 59.53 119 LEU A O 1
ATOM 972 N N . ALA A 1 120 ? -19.221 31.991 9.160 1.00 60.09 120 ALA A N 1
ATOM 973 C CA . ALA A 1 120 ? -19.835 33.095 8.424 1.00 60.09 120 ALA A CA 1
ATOM 974 C C . ALA A 1 120 ? -20.955 33.762 9.241 1.00 60.09 120 ALA A C 1
ATOM 976 O O . ALA A 1 120 ? -20.958 34.977 9.387 1.00 60.09 120 ALA A O 1
ATOM 977 N N . VAL A 1 121 ? -21.823 32.973 9.888 1.00 58.00 121 VAL A N 1
ATOM 978 C CA . VAL A 1 121 ? -22.900 33.485 10.760 1.00 58.00 121 VAL A CA 1
ATOM 979 C C . VAL A 1 121 ? -22.368 34.261 11.972 1.00 58.00 121 VAL A C 1
ATOM 981 O O . VAL A 1 121 ? -23.023 35.181 12.441 1.00 58.00 121 VAL A O 1
ATOM 984 N N . LYS A 1 122 ? -21.175 33.936 12.490 1.00 55.34 122 LYS A N 1
ATOM 985 C CA . LYS A 1 122 ? -20.541 34.717 13.571 1.00 55.34 122 LYS A CA 1
ATOM 986 C C . LYS A 1 122 ? -19.962 36.059 13.114 1.00 55.34 122 LYS A C 1
ATOM 988 O O . LYS A 1 122 ? -19.680 36.892 13.972 1.00 55.34 122 LYS A O 1
ATOM 993 N N . ALA A 1 123 ? -19.711 36.234 11.818 1.00 58.66 123 ALA A N 1
ATOM 994 C CA . ALA A 1 123 ? -19.122 37.456 11.276 1.00 58.66 123 ALA A CA 1
ATOM 995 C C . ALA A 1 123 ? -20.167 38.553 11.030 1.00 58.66 123 ALA A C 1
ATOM 997 O O . ALA A 1 123 ? -19.812 39.730 11.050 1.00 58.66 123 ALA A O 1
ATOM 998 N N . ASP A 1 124 ? -21.437 38.178 10.872 1.00 56.88 124 ASP A N 1
ATOM 999 C CA . ASP A 1 124 ? -22.543 39.123 10.775 1.00 56.88 124 ASP A CA 1
ATOM 1000 C C . ASP A 1 124 ? -23.129 39.367 12.175 1.00 56.88 124 ASP A C 1
ATOM 1002 O O . ASP A 1 124 ? -23.681 38.444 12.785 1.00 56.88 124 ASP A O 1
ATOM 1006 N N . PRO A 1 125 ? -23.017 40.582 12.745 1.00 58.81 125 PRO A N 1
ATOM 1007 C CA . PRO A 1 125 ? -23.759 40.896 13.955 1.00 58.81 125 PRO A CA 1
ATOM 1008 C C . PRO A 1 125 ? -25.266 40.798 13.660 1.00 58.81 125 PRO A C 1
ATOM 1010 O O . PRO A 1 125 ? -25.694 41.139 12.553 1.00 58.81 125 PRO A O 1
ATOM 1013 N N . PRO A 1 126 ? -26.092 40.349 14.626 1.00 60.91 126 PRO A N 1
ATOM 1014 C CA . PRO A 1 126 ? -27.535 40.319 14.440 1.00 60.91 126 PRO A CA 1
ATOM 1015 C C . PRO A 1 126 ? -28.018 41.722 14.068 1.00 60.91 126 PRO A C 1
ATOM 1017 O O . PRO A 1 126 ? -27.716 42.695 14.759 1.00 60.91 126 PRO A O 1
ATOM 1020 N N . SER A 1 127 ? -28.736 41.823 12.948 1.00 61.03 127 SER A N 1
ATOM 1021 C CA . SER A 1 127 ? -29.407 43.055 12.550 1.00 61.03 127 SER A CA 1
ATOM 1022 C C . SER A 1 127 ? -30.434 43.390 13.626 1.00 61.03 127 SER A C 1
ATOM 1024 O O . SER A 1 127 ? -31.416 42.672 13.805 1.00 61.03 127 SER A O 1
ATOM 1026 N N . SER A 1 128 ? -30.149 44.439 14.393 1.00 53.41 128 SER A N 1
ATOM 1027 C CA . SER A 1 128 ? -31.060 44.981 15.391 1.00 53.41 128 SER A CA 1
ATOM 1028 C C . SER A 1 128 ? -32.298 45.538 14.684 1.00 53.41 128 SER A C 1
ATOM 1030 O O . SER A 1 128 ? -32.215 46.585 14.043 1.00 53.41 128 SER A O 1
ATOM 1032 N N . THR A 1 129 ? -33.421 44.829 14.782 1.00 50.38 129 THR A N 1
ATOM 1033 C CA . THR A 1 129 ? -34.770 45.393 14.606 1.00 50.38 129 THR A CA 1
ATOM 1034 C C . THR A 1 129 ? -35.289 45.923 15.926 1.00 50.38 129 THR A C 1
ATOM 1036 O O . THR A 1 129 ? -35.127 45.184 16.927 1.00 50.38 129 THR A O 1
#

pLDDT: mean 76.52, std 11.53, range [50.38, 89.62]

Secondary structure (DSSP, 8-state):
--GGGTSEEEEEE-TT--EEEEEETT-S-----TTB---HHHHHHHH-TTTGGGGTPPB-SSS-GGGGGSS--GGG---SBPPP-HHHHHTTBSTTSB---HHHHB-TTSS-THHHHHHHHTTS-----